Protein AF-A0A9Q3CX55-F1 (afdb_monomer)

Radius of gyration: 18.14 Å; Cα contacts (8 Å, |Δi|>4): 75; chains: 1; bounding box: 34×43×45 Å

Solvent-accessible surface area (backbone atoms only — not comparable to full-atom values): 6266 Å² total; per-residue (Å²): 134,89,78,69,84,83,75,67,72,52,71,68,54,48,50,51,52,50,53,43,51,72,70,69,49,50,55,68,56,51,38,54,53,51,54,74,68,48,93,57,94,69,81,74,52,59,65,57,45,49,52,49,54,51,48,52,52,48,62,74,42,71,81,51,55,72,60,50,56,47,52,53,55,45,68,79,42,70,52,47,68,49,71,45,60,49,98,88,66,48,65,75,46,78,46,66,86,42,67,63,133

Mean predicted aligned error: 9.32 Å

pLDDT: mean 81.14, std 12.12, range [40.16, 93.88]

Nearest PDB structures (foldseek):
  7d77-assembly1_R  TM=3.524E-01  e=4.055E+00  Homo sapiens
  6o9l-assembly1_Q  TM=3.118E-01  e=8.329E+00  Homo sapi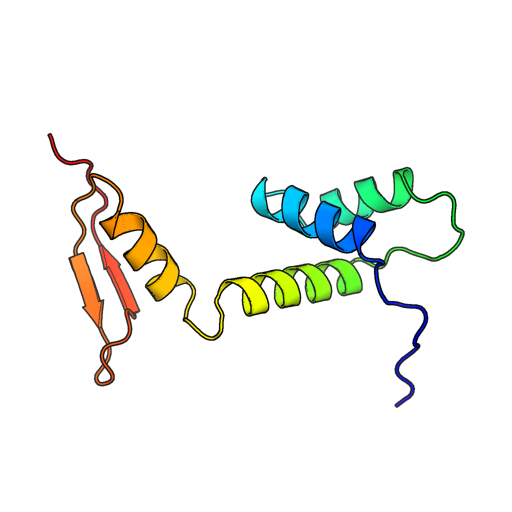ens
  5sy5-assembly4_A  TM=2.267E-01  e=9.494E+00  Mus musculus

Organism: NCBI:txid1389203

Foldseek 3Di:
DDDPPPLDDDPVLLVQLLVCVVVVHDLVRSLVVVVVVDPDPDHSDSVSSVVSSVVSVCVVCVNPDPVVVVVVVLVVAQWDWDFDADPVGHTPDIGDTHGDD

Secondary structure (DSSP, 8-state):
----GGG---HHHHHHHHHHHHTT--HHHHHHHHHHH--SSS---HHHHHHHHHHHHHHHHTT--HHHHHHHHHHHTTEEEEEEE-TTS-EEEEEEEEE--

Sequence (101 aa):
MAHSPFRKFNEQETSQISQMSESLLLPRQIQAQLFRQRESDRPVILQDIYNQVKKIKKDKLKGRRPIDALSDTLKEEIFVWSSARDAEGHITSLFELTPLP

Structure (mmCIF, N/CA/C/O backbone):
data_AF-A0A9Q3CX55-F1
#
_entry.id   AF-A0A9Q3CX55-F1
#
loop_
_atom_site.group_PDB
_atom_site.id
_atom_site.type_symbol
_atom_site.label_atom_id
_atom_site.label_alt_id
_atom_site.label_comp_id
_atom_site.label_asym_id
_atom_site.label_entity_id
_atom_site.label_seq_id
_atom_site.pdbx_PDB_ins_code
_atom_site.Cartn_x
_atom_site.Cartn_y
_atom_site.Cartn_z
_atom_site.occupancy
_atom_site.B_iso_or_equiv
_atom_site.auth_seq_id
_atom_site.auth_comp_id
_atom_site.auth_asym_id
_atom_site.auth_atom_id
_atom_site.pdbx_PDB_model_num
ATOM 1 N N . MET A 1 1 ? -10.608 -24.984 11.696 1.00 40.16 1 MET A N 1
ATOM 2 C CA . MET A 1 1 ? -9.942 -23.784 12.253 1.00 40.16 1 MET A CA 1
ATOM 3 C C . MET A 1 1 ? -10.941 -22.637 12.247 1.00 40.16 1 MET A C 1
ATOM 5 O O . MET A 1 1 ? -11.400 -22.254 11.180 1.00 40.16 1 MET A O 1
ATOM 9 N N . ALA A 1 2 ? -11.362 -22.168 13.422 1.00 40.91 2 ALA A N 1
ATOM 10 C CA . ALA A 1 2 ? -12.396 -21.144 13.556 1.00 40.91 2 ALA A CA 1
ATOM 11 C C . ALA A 1 2 ? -11.839 -19.754 13.188 1.00 40.91 2 ALA A C 1
ATOM 13 O O . ALA A 1 2 ? -11.029 -19.187 13.920 1.00 40.91 2 ALA A O 1
ATOM 14 N N . HIS A 1 3 ? -12.263 -19.198 12.050 1.00 47.44 3 HIS A N 1
ATOM 15 C CA . HIS A 1 3 ? -12.045 -17.788 11.724 1.00 47.44 3 HIS A CA 1
ATOM 16 C C . HIS A 1 3 ? -13.024 -16.950 12.546 1.00 47.44 3 HIS A C 1
ATOM 18 O O . HIS A 1 3 ? -14.213 -16.931 12.249 1.00 47.44 3 HIS A O 1
ATOM 24 N N . SER A 1 4 ? -12.541 -16.278 13.593 1.00 48.12 4 SER A N 1
ATOM 25 C CA . SER A 1 4 ? -13.386 -15.392 14.399 1.00 48.12 4 SER A CA 1
ATOM 26 C C . SER A 1 4 ? -13.934 -14.245 13.528 1.00 48.12 4 SER A C 1
ATOM 28 O O . SER A 1 4 ? -13.142 -13.428 13.044 1.00 48.12 4 SER A O 1
ATOM 30 N N . PRO A 1 5 ? -15.262 -14.141 13.326 1.00 51.12 5 PRO A N 1
ATOM 31 C CA . PRO A 1 5 ? -15.878 -13.072 12.535 1.00 51.12 5 PRO A CA 1
ATOM 32 C C . PRO A 1 5 ? -15.750 -11.689 13.200 1.00 51.12 5 PRO A C 1
ATOM 34 O O . PRO A 1 5 ? -15.999 -10.672 12.559 1.00 51.12 5 PRO A O 1
ATOM 37 N N . PHE A 1 6 ? -15.295 -11.636 14.457 1.00 50.34 6 PHE A N 1
ATOM 38 C CA . PHE A 1 6 ? -15.168 -10.421 15.267 1.00 50.34 6 PHE A CA 1
ATOM 39 C C . PHE A 1 6 ? -13.893 -9.600 15.007 1.00 50.34 6 PHE A C 1
ATOM 41 O O . PHE A 1 6 ? -13.739 -8.531 15.594 1.00 50.34 6 PHE A O 1
ATOM 48 N N . ARG A 1 7 ? -12.978 -10.073 14.146 1.00 60.19 7 ARG A N 1
ATOM 49 C CA . ARG A 1 7 ? -11.684 -9.408 13.871 1.00 60.19 7 ARG A CA 1
ATOM 50 C C . ARG A 1 7 ? -11.690 -8.433 12.694 1.00 60.19 7 ARG A C 1
ATOM 52 O O . ARG A 1 7 ? -10.648 -7.886 12.352 1.00 60.19 7 ARG A O 1
ATOM 59 N N . LYS A 1 8 ? -12.824 -8.242 12.021 1.00 70.88 8 LYS A N 1
ATOM 60 C CA . LYS A 1 8 ? -12.862 -7.372 10.843 1.00 70.88 8 LYS A CA 1
ATOM 61 C C . LYS A 1 8 ? -12.923 -5.907 11.274 1.00 70.88 8 LYS A C 1
ATOM 63 O O . LYS A 1 8 ? -13.805 -5.531 12.041 1.00 70.88 8 LYS A O 1
ATOM 68 N N . PHE A 1 9 ? -11.984 -5.109 10.769 1.00 82.94 9 PHE A N 1
ATOM 69 C CA . PHE A 1 9 ? -12.100 -3.654 10.774 1.00 82.94 9 PHE A CA 1
ATOM 70 C C . PHE A 1 9 ? -13.370 -3.253 10.025 1.00 82.94 9 PHE A C 1
ATOM 72 O O . PHE A 1 9 ? -13.700 -3.864 9.003 1.00 82.94 9 PHE A O 1
ATOM 79 N N . ASN A 1 10 ? -14.082 -2.251 10.530 1.00 86.38 10 ASN A N 1
ATOM 80 C CA . ASN A 1 10 ? -15.199 -1.669 9.793 1.00 86.38 10 ASN A CA 1
ATOM 81 C C . ASN A 1 10 ? -14.679 -0.830 8.603 1.00 86.38 10 ASN A C 1
ATOM 83 O O . ASN A 1 10 ? -13.469 -0.711 8.375 1.00 86.38 10 ASN A O 1
ATOM 87 N N . GLU A 1 11 ? -15.588 -0.280 7.801 1.00 86.12 11 GLU A N 1
ATOM 88 C CA . GLU A 1 11 ? -15.221 0.501 6.612 1.00 86.12 11 GLU A CA 1
ATOM 89 C C . GLU A 1 11 ? -14.448 1.777 6.965 1.00 86.12 11 GLU A C 1
ATOM 91 O O . GLU A 1 11 ? -13.446 2.084 6.319 1.00 86.12 11 GLU A O 1
ATOM 96 N N . GLN A 1 12 ? -14.851 2.472 8.031 1.00 88.44 12 GLN A N 1
ATOM 97 C CA . GLN A 1 12 ? -14.178 3.679 8.510 1.00 88.44 12 GLN A CA 1
ATOM 98 C C . GLN A 1 12 ? -12.737 3.384 8.943 1.00 88.44 12 GLN A C 1
ATOM 100 O O . GLN A 1 12 ? -11.806 4.056 8.509 1.00 88.44 12 GLN A O 1
ATOM 105 N N . GLU A 1 13 ? -12.537 2.339 9.739 1.00 88.81 13 GLU A N 1
ATOM 106 C CA . GLU A 1 13 ? -11.221 1.883 10.186 1.00 88.81 13 GLU A CA 1
ATOM 107 C C . GLU A 1 13 ? -10.368 1.406 9.014 1.00 88.81 13 GLU A C 1
ATOM 109 O O . GLU A 1 13 ? -9.175 1.684 8.956 1.00 88.81 13 GLU A O 1
ATOM 114 N N . THR A 1 14 ? -10.973 0.718 8.046 1.00 90.25 14 THR A N 1
ATOM 115 C CA . THR A 1 14 ? -10.277 0.302 6.825 1.00 90.25 14 THR A CA 1
ATOM 116 C C . THR A 1 14 ? -9.796 1.511 6.026 1.00 90.25 14 THR A C 1
ATOM 118 O O . THR A 1 14 ? -8.650 1.522 5.577 1.00 90.25 14 THR A O 1
ATOM 121 N N . SER A 1 15 ? -10.638 2.537 5.887 1.00 91.12 15 SER A N 1
ATOM 122 C CA . SER A 1 15 ? -10.283 3.790 5.218 1.00 91.12 15 SER A CA 1
ATOM 123 C C . SER A 1 15 ? -9.153 4.516 5.955 1.00 91.12 15 SER A C 1
ATOM 125 O O . SER A 1 15 ? -8.146 4.880 5.348 1.00 91.12 15 SER A O 1
ATOM 127 N N . GLN A 1 16 ? -9.243 4.615 7.283 1.00 91.94 16 GLN A N 1
ATOM 128 C CA . GLN A 1 16 ? -8.194 5.195 8.123 1.00 91.94 16 GLN A CA 1
ATOM 129 C C . GLN A 1 16 ? -6.865 4.430 8.026 1.00 91.94 16 GLN A C 1
ATOM 131 O O . GLN A 1 16 ? -5.810 5.048 7.889 1.00 91.94 16 GLN A O 1
ATOM 136 N N . ILE A 1 17 ? -6.890 3.092 8.061 1.00 92.44 17 ILE A N 1
ATOM 137 C CA . ILE A 1 17 ? -5.694 2.257 7.867 1.00 92.44 17 ILE A CA 1
ATOM 138 C C . ILE A 1 17 ? -5.087 2.519 6.486 1.00 92.44 17 ILE A C 1
ATOM 140 O O . ILE A 1 17 ? -3.866 2.635 6.388 1.00 92.44 17 ILE A O 1
ATOM 144 N N . SER A 1 18 ? -5.911 2.641 5.436 1.00 92.88 18 SER A N 1
ATOM 145 C CA . SER A 1 18 ? -5.433 2.974 4.088 1.00 92.88 18 SER A CA 1
ATOM 146 C C . SER A 1 18 ? -4.706 4.314 4.082 1.00 92.88 18 SER A C 1
ATOM 148 O O . SER A 1 18 ? -3.528 4.350 3.729 1.00 92.88 18 SER A O 1
ATOM 150 N N . GLN A 1 19 ? -5.356 5.375 4.567 1.00 93.56 19 GLN A N 1
ATOM 151 C CA . GLN A 1 19 ? -4.788 6.724 4.624 1.00 93.56 19 GLN A CA 1
ATOM 152 C C . GLN A 1 19 ? -3.466 6.751 5.395 1.00 93.56 19 GLN A C 1
ATOM 154 O O . GLN A 1 19 ? -2.454 7.215 4.878 1.00 93.56 19 GLN A O 1
ATOM 159 N N . MET A 1 20 ? -3.432 6.172 6.598 1.00 93.88 20 MET A N 1
ATOM 160 C CA . MET A 1 20 ? -2.207 6.127 7.395 1.00 93.88 20 MET A CA 1
ATOM 161 C C . MET A 1 20 ? -1.090 5.330 6.708 1.00 93.88 20 MET A C 1
ATOM 163 O O . MET A 1 20 ? 0.075 5.723 6.765 1.00 93.88 20 MET A O 1
ATOM 167 N N . SER A 1 21 ? -1.429 4.223 6.039 1.00 90.50 21 SER A N 1
ATOM 168 C CA . SER A 1 21 ? -0.448 3.419 5.305 1.00 90.50 21 SER A CA 1
ATOM 169 C C . SER A 1 21 ? 0.131 4.146 4.086 1.00 90.50 21 SER A C 1
ATOM 171 O O . SER A 1 21 ? 1.291 3.926 3.743 1.00 90.50 21 SER A O 1
ATOM 173 N N . GLU A 1 22 ? -0.655 5.016 3.451 1.00 88.75 22 GLU A N 1
ATOM 174 C CA . GLU A 1 22 ? -0.221 5.878 2.345 1.00 88.75 22 GLU A CA 1
ATOM 175 C C . GLU A 1 22 ? 0.682 7.008 2.839 1.00 88.75 22 GLU A C 1
ATOM 177 O O . GLU A 1 22 ? 1.660 7.338 2.178 1.00 88.75 22 GLU A O 1
ATOM 182 N N . SER A 1 23 ? 0.435 7.524 4.046 1.00 90.44 23 SER A N 1
ATOM 183 C CA . SER A 1 23 ? 1.316 8.477 4.738 1.00 90.44 23 SER A CA 1
ATOM 184 C C . SER A 1 23 ? 2.572 7.836 5.349 1.00 90.44 23 SER A C 1
ATOM 186 O O . SER A 1 23 ? 3.206 8.434 6.216 1.00 90.44 23 SER A O 1
ATOM 188 N N . LEU A 1 24 ? 2.934 6.620 4.924 1.00 87.25 24 LEU A N 1
ATOM 189 C CA . LEU A 1 24 ? 4.134 5.886 5.348 1.00 87.25 24 LEU A CA 1
ATOM 190 C C . LEU A 1 24 ? 4.211 5.570 6.854 1.00 87.25 24 LEU A C 1
ATOM 192 O O . LEU A 1 24 ? 5.286 5.246 7.364 1.00 87.25 24 LEU A O 1
ATOM 196 N N . LEU A 1 25 ? 3.085 5.595 7.576 1.00 90.88 25 LEU A N 1
ATOM 197 C CA . LEU A 1 25 ? 3.064 5.185 8.979 1.00 90.88 25 LEU A CA 1
ATOM 198 C C . LEU A 1 25 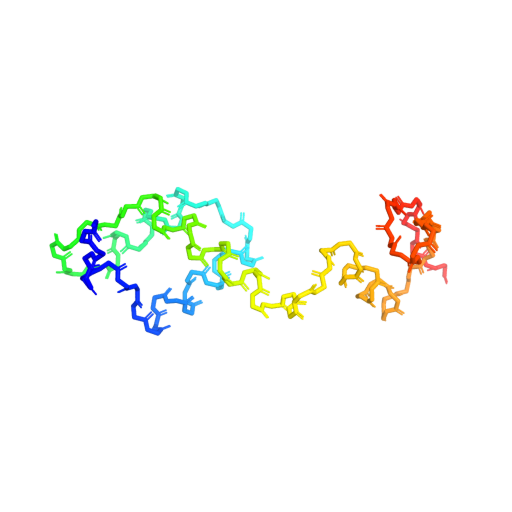? 3.298 3.679 9.110 1.00 90.88 25 LEU A C 1
ATOM 200 O O . LEU A 1 25 ? 2.733 2.852 8.387 1.00 90.88 25 LEU A O 1
ATOM 204 N N . LEU A 1 26 ? 4.111 3.307 10.097 1.00 91.56 26 LEU A N 1
ATOM 205 C CA . LEU A 1 26 ? 4.388 1.910 10.396 1.00 91.56 26 LEU A CA 1
ATOM 206 C C . LEU A 1 26 ? 3.151 1.240 11.013 1.00 91.56 26 LEU A C 1
ATOM 208 O O . LEU A 1 26 ? 2.452 1.862 11.815 1.00 91.56 26 LEU A O 1
ATOM 212 N N . PRO A 1 27 ? 2.924 -0.066 10.777 1.00 91.50 27 PRO A N 1
ATOM 213 C CA . PRO A 1 27 ? 1.797 -0.802 11.357 1.00 91.50 27 PRO A CA 1
ATOM 214 C C . PRO A 1 27 ? 1.647 -0.661 12.881 1.00 91.50 27 PRO A C 1
ATOM 216 O O . PRO A 1 27 ? 0.529 -0.638 13.385 1.00 91.50 27 PRO A O 1
ATOM 219 N N . ARG A 1 28 ? 2.754 -0.502 13.623 1.00 92.19 28 ARG A N 1
ATOM 220 C CA . ARG A 1 28 ? 2.727 -0.226 15.073 1.00 92.19 28 ARG A CA 1
ATOM 221 C C . ARG A 1 28 ? 2.163 1.157 15.413 1.00 92.19 28 ARG A C 1
ATOM 223 O O . ARG A 1 28 ? 1.447 1.291 16.398 1.00 92.19 28 ARG A O 1
ATOM 230 N N . GLN A 1 29 ? 2.472 2.174 14.611 1.00 93.44 29 GLN A N 1
ATOM 231 C CA . GLN A 1 29 ? 1.939 3.528 14.789 1.00 93.44 29 GLN A CA 1
ATOM 232 C C . GLN A 1 29 ? 0.444 3.557 14.457 1.00 93.44 29 GLN A C 1
ATOM 234 O O . GLN A 1 29 ? -0.342 4.083 15.240 1.00 93.44 29 GLN A O 1
ATOM 239 N N . ILE A 1 30 ? 0.049 2.885 13.370 1.00 92.56 30 ILE A N 1
ATOM 240 C CA . ILE A 1 30 ? -1.357 2.693 12.984 1.00 92.56 30 ILE A CA 1
ATOM 241 C C . ILE A 1 30 ? -2.135 2.002 14.111 1.00 92.56 30 ILE A C 1
ATOM 243 O O . ILE A 1 30 ? -3.197 2.470 14.514 1.00 92.56 30 ILE A O 1
ATOM 247 N N . GLN A 1 31 ? -1.589 0.914 14.665 1.00 92.12 31 GLN A N 1
ATOM 248 C CA . GLN A 1 31 ? -2.191 0.195 15.790 1.00 92.12 31 GLN A CA 1
ATOM 249 C C . GLN A 1 31 ? -2.395 1.110 17.003 1.00 92.12 31 GLN A C 1
ATOM 251 O O . GLN A 1 31 ? -3.484 1.134 17.571 1.00 92.12 31 GLN A O 1
ATOM 256 N N . ALA A 1 32 ? -1.362 1.861 17.397 1.00 90.62 32 ALA A N 1
ATOM 257 C CA . ALA A 1 32 ? -1.433 2.768 18.538 1.00 90.62 32 ALA A CA 1
ATOM 258 C C . ALA A 1 32 ? -2.480 3.871 18.330 1.00 90.62 32 ALA A C 1
ATOM 260 O O . ALA A 1 32 ? -3.207 4.212 19.261 1.00 90.62 32 ALA A O 1
ATOM 261 N N . GLN A 1 33 ? -2.581 4.408 17.114 1.00 90.94 33 GLN A N 1
ATOM 262 C CA . GLN A 1 33 ? -3.553 5.440 16.778 1.00 90.94 33 GLN A CA 1
ATOM 263 C C . GLN A 1 33 ? -4.988 4.900 16.804 1.00 90.94 33 GLN A C 1
ATOM 265 O O . GLN A 1 33 ? -5.848 5.509 17.434 1.00 90.94 33 GLN A O 1
ATOM 270 N N . LEU A 1 34 ? -5.234 3.724 16.222 1.00 89.25 34 LEU A N 1
ATOM 271 C CA . LEU A 1 34 ? -6.548 3.074 16.273 1.00 89.25 34 LEU A CA 1
ATOM 272 C C . LEU A 1 34 ? -6.950 2.682 17.693 1.00 89.25 34 LEU A C 1
ATOM 274 O O . LEU A 1 34 ? -8.107 2.843 18.063 1.00 89.25 34 LEU A O 1
ATOM 278 N N . PHE A 1 35 ? -6.005 2.195 18.500 1.00 87.12 35 PHE A N 1
ATOM 279 C CA . PHE A 1 35 ? -6.267 1.857 19.897 1.00 87.12 35 PHE A CA 1
ATOM 280 C C . PHE A 1 35 ? -6.727 3.080 20.699 1.00 87.12 35 PHE A C 1
ATOM 282 O O . PHE A 1 35 ? -7.651 2.968 21.491 1.00 87.12 35 PHE A O 1
ATOM 289 N N . ARG A 1 36 ? -6.131 4.257 20.460 1.00 86.56 36 ARG A N 1
ATOM 290 C CA . ARG A 1 36 ? -6.544 5.512 21.113 1.00 86.56 36 ARG A CA 1
ATOM 291 C C . ARG A 1 36 ? -7.913 6.017 20.657 1.00 86.56 36 ARG A C 1
ATOM 293 O O . ARG A 1 36 ? -8.558 6.735 21.407 1.00 86.56 36 ARG A O 1
ATOM 300 N N . GLN A 1 37 ? -8.311 5.713 19.424 1.00 83.38 37 GLN A N 1
ATOM 301 C CA . GLN A 1 37 ? -9.561 6.198 18.830 1.00 83.38 37 GLN A CA 1
ATOM 302 C C . GLN A 1 37 ? -10.746 5.257 19.061 1.00 83.38 37 GLN A C 1
ATOM 304 O O . GLN A 1 37 ? -11.893 5.680 18.953 1.00 83.38 37 GLN A O 1
ATOM 309 N N . ARG A 1 38 ? -10.494 3.977 19.351 1.00 77.56 38 ARG A N 1
ATOM 310 C CA . ARG A 1 38 ? -11.554 3.024 19.668 1.00 77.56 38 ARG A CA 1
ATOM 311 C C . ARG A 1 38 ? -12.039 3.227 21.098 1.00 77.56 38 ARG A C 1
ATOM 313 O O . ARG A 1 38 ? -11.289 3.018 22.039 1.00 77.56 38 ARG A O 1
ATOM 320 N N . GLU A 1 39 ? -13.336 3.467 21.247 1.00 67.56 39 GLU A N 1
ATOM 321 C CA . GLU A 1 39 ? -14.036 3.361 22.538 1.00 67.56 39 GLU A CA 1
ATOM 322 C C . GLU A 1 39 ? -14.420 1.910 22.896 1.00 67.56 39 GLU A C 1
ATOM 324 O O . GLU A 1 39 ? -15.108 1.661 23.879 1.00 67.56 39 GLU A O 1
ATOM 329 N N . SER A 1 40 ? -14.017 0.926 22.083 1.00 67.56 40 SER A N 1
ATOM 330 C CA . SER A 1 40 ? -14.416 -0.477 22.246 1.00 67.56 40 SER A CA 1
ATOM 331 C C . SER A 1 40 ? -13.320 -1.309 22.913 1.00 67.56 40 SER A C 1
ATOM 333 O O . SER A 1 40 ? -12.182 -1.294 22.444 1.00 67.56 40 SER A O 1
ATOM 335 N N . ASP A 1 41 ? -13.708 -2.193 23.834 1.00 68.62 41 ASP A N 1
ATOM 336 C CA . ASP A 1 41 ? -12.837 -3.177 24.506 1.00 68.62 41 ASP A CA 1
ATOM 337 C C . ASP A 1 41 ? -12.219 -4.252 23.586 1.00 68.62 41 ASP A C 1
ATOM 339 O O . ASP A 1 41 ? -11.491 -5.141 24.033 1.00 68.62 41 ASP A O 1
ATOM 343 N N . ARG A 1 42 ? -12.500 -4.228 22.277 1.00 71.00 42 ARG A N 1
ATOM 344 C CA . ARG A 1 42 ? -11.912 -5.188 21.334 1.00 71.00 42 ARG A CA 1
ATOM 345 C C . ARG A 1 42 ? -10.438 -4.863 21.071 1.00 71.00 42 ARG A C 1
ATOM 347 O O . ARG A 1 42 ? -10.147 -3.789 20.534 1.00 71.00 42 ARG A O 1
ATOM 354 N N . PRO A 1 43 ? -9.513 -5.809 21.313 1.00 75.50 43 PRO A N 1
ATOM 355 C CA . PRO A 1 43 ? -8.091 -5.569 21.127 1.00 75.50 43 PRO A CA 1
ATOM 356 C C . PRO A 1 43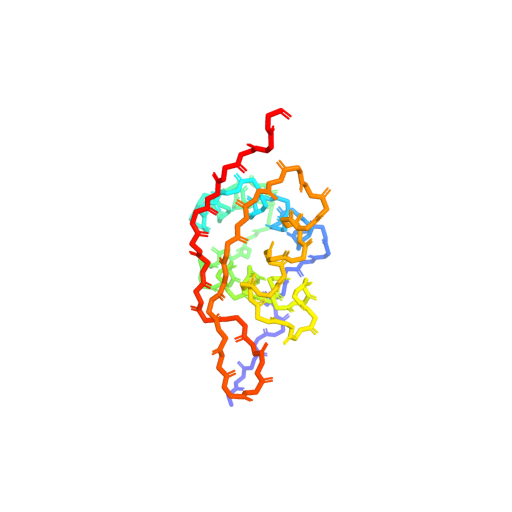 ? -7.762 -5.304 19.654 1.00 75.50 43 PRO A C 1
ATOM 358 O O . PRO A 1 43 ? -8.159 -6.059 18.764 1.00 75.50 43 PRO A O 1
ATOM 361 N N . VAL A 1 44 ? -6.993 -4.244 19.398 1.00 82.25 44 VAL A N 1
ATOM 362 C CA . VAL A 1 44 ? -6.376 -3.996 18.089 1.00 82.25 44 VAL A CA 1
ATOM 363 C C . VAL A 1 44 ? -5.069 -4.778 18.044 1.00 82.25 44 VAL A C 1
ATOM 365 O O . VAL A 1 44 ? -4.087 -4.396 18.679 1.00 82.25 44 VAL A O 1
ATOM 368 N N . ILE A 1 45 ? -5.048 -5.892 17.316 1.00 87.75 45 ILE A N 1
ATOM 369 C CA . ILE A 1 45 ? -3.873 -6.762 17.222 1.00 87.75 45 ILE A CA 1
ATOM 370 C C . ILE A 1 45 ? -2.994 -6.299 16.061 1.00 87.75 45 ILE A C 1
ATOM 372 O O . ILE A 1 45 ? -3.461 -6.111 14.939 1.00 87.75 45 ILE A O 1
ATOM 376 N N . LEU A 1 46 ? -1.690 -6.169 16.307 1.00 89.75 46 LEU A N 1
ATOM 377 C CA . LEU A 1 46 ? -0.723 -5.732 15.299 1.00 89.75 46 LEU A CA 1
ATOM 378 C C . LEU A 1 46 ? -0.765 -6.594 14.025 1.00 89.75 46 LEU A C 1
ATOM 380 O O . LEU A 1 46 ? -0.676 -6.074 12.915 1.00 89.75 46 LEU A O 1
ATOM 384 N N . GLN A 1 47 ? -0.930 -7.910 14.173 1.00 89.38 47 GLN A N 1
ATOM 385 C CA . GLN A 1 47 ? -1.036 -8.837 13.046 1.00 89.38 47 GLN A CA 1
ATOM 386 C C . GLN A 1 47 ? -2.252 -8.545 12.155 1.00 89.38 47 GLN A C 1
ATOM 388 O O . GLN A 1 47 ? -2.148 -8.661 10.935 1.00 89.38 47 GLN A O 1
ATOM 393 N N . ASP A 1 48 ? -3.374 -8.117 12.736 1.00 89.25 48 ASP A N 1
ATOM 394 C CA . ASP A 1 48 ? -4.561 -7.751 11.965 1.00 89.25 48 ASP A CA 1
ATOM 395 C C . ASP A 1 48 ? -4.300 -6.481 11.145 1.00 89.25 48 ASP A C 1
ATOM 397 O O . ASP A 1 48 ? -4.672 -6.428 9.974 1.00 89.25 48 ASP A O 1
ATOM 401 N N . ILE A 1 49 ? -3.557 -5.512 11.693 1.00 90.81 49 ILE A N 1
ATOM 402 C CA . ILE A 1 49 ? -3.107 -4.327 10.944 1.00 90.81 49 ILE A CA 1
ATOM 403 C C . ILE A 1 49 ? -2.205 -4.725 9.774 1.00 90.81 49 ILE A C 1
ATOM 405 O O . ILE A 1 49 ? -2.435 -4.284 8.65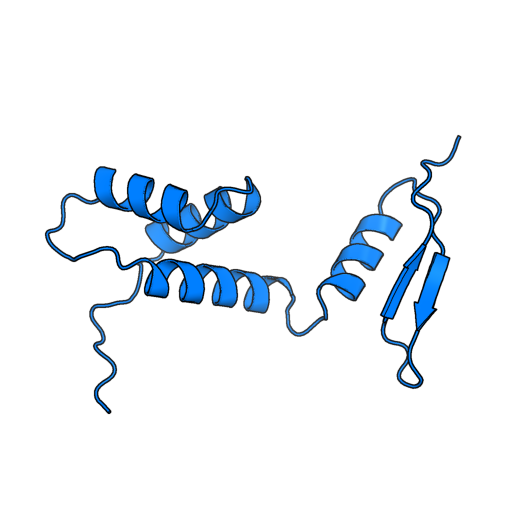0 1.00 90.81 49 ILE A O 1
ATOM 409 N N . TYR A 1 50 ? -1.216 -5.597 9.996 1.00 92.44 50 TYR A N 1
ATOM 410 C CA . TYR A 1 50 ? -0.365 -6.102 8.911 1.00 92.44 50 TYR A CA 1
ATOM 411 C C . TYR A 1 50 ? -1.181 -6.778 7.806 1.00 92.44 50 TYR A C 1
ATOM 413 O O . TYR A 1 50 ? -0.974 -6.501 6.622 1.00 92.44 50 TYR A O 1
ATOM 421 N N . ASN A 1 51 ? -2.123 -7.642 8.186 1.00 91.25 51 ASN A N 1
ATOM 422 C CA . ASN A 1 51 ? -2.993 -8.337 7.244 1.00 91.25 51 ASN A CA 1
ATOM 423 C C . ASN A 1 51 ? -3.870 -7.357 6.458 1.00 91.25 51 ASN A C 1
ATOM 425 O O . ASN A 1 51 ? -4.010 -7.504 5.243 1.00 91.25 51 ASN A O 1
ATOM 429 N N . GLN A 1 52 ? 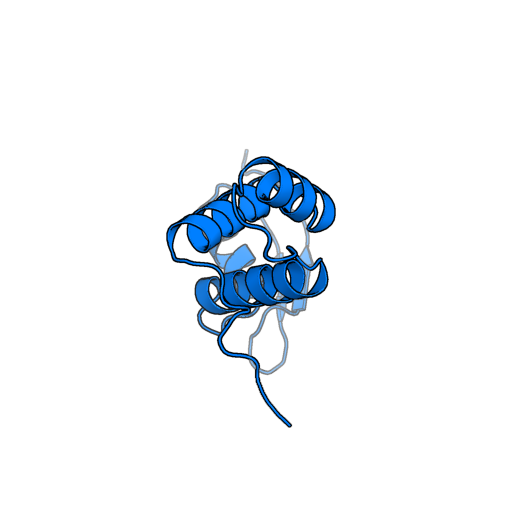-4.414 -6.338 7.125 1.00 91.94 52 GLN A N 1
ATOM 430 C CA . GLN A 1 52 ? -5.261 -5.336 6.491 1.00 91.94 52 GLN A CA 1
ATOM 431 C C . GLN A 1 52 ? -4.467 -4.447 5.530 1.00 91.94 52 GLN A C 1
ATOM 433 O O . GLN A 1 52 ? -4.885 -4.271 4.389 1.00 91.94 52 GLN A O 1
ATOM 438 N N . VAL A 1 53 ? -3.283 -3.968 5.925 1.00 91.56 53 VAL A N 1
ATOM 439 C CA .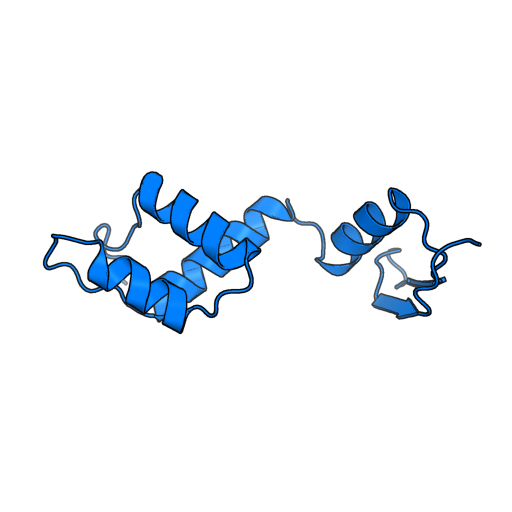 VAL A 1 53 ? -2.382 -3.211 5.037 1.00 91.56 53 VAL A CA 1
ATOM 440 C C . VAL A 1 53 ? -1.995 -4.053 3.820 1.00 91.56 53 VAL A C 1
ATOM 442 O O . VAL A 1 53 ? -2.023 -3.567 2.690 1.00 91.56 53 VAL A O 1
ATOM 445 N N . LYS A 1 54 ? -1.677 -5.338 4.021 1.00 90.50 54 LYS A N 1
ATOM 446 C CA . LYS A 1 54 ? -1.371 -6.262 2.921 1.00 90.50 54 LYS A CA 1
ATOM 447 C C . LYS A 1 54 ? -2.561 -6.426 1.974 1.00 90.50 54 LYS A C 1
ATOM 449 O O . LYS A 1 54 ? -2.364 -6.424 0.760 1.00 90.50 54 LYS A O 1
ATOM 454 N N . LYS A 1 55 ? -3.778 -6.552 2.512 1.00 90.38 55 LYS A N 1
ATOM 455 C CA . LYS A 1 55 ? -5.012 -6.648 1.723 1.00 90.38 55 LYS A CA 1
ATOM 456 C C . LYS A 1 55 ? -5.247 -5.377 0.903 1.00 90.38 55 LYS A C 1
ATOM 458 O O . LYS A 1 55 ? -5.386 -5.478 -0.308 1.00 90.38 55 LYS A O 1
ATOM 463 N N . ILE A 1 56 ? -5.178 -4.202 1.530 1.00 89.75 56 ILE A N 1
ATOM 464 C CA . ILE A 1 56 ? -5.334 -2.902 0.858 1.00 89.75 56 ILE A CA 1
ATOM 465 C C . ILE A 1 56 ? -4.326 -2.759 -0.288 1.00 89.75 56 ILE A C 1
ATOM 467 O O . ILE A 1 56 ? -4.703 -2.412 -1.404 1.00 89.75 56 ILE A O 1
ATOM 471 N N . LYS A 1 57 ? -3.047 -3.084 -0.049 1.00 88.12 57 LYS A N 1
ATOM 472 C CA . LYS A 1 57 ? -2.015 -3.059 -1.098 1.00 88.12 57 LYS A CA 1
ATOM 473 C C . LYS A 1 57 ? -2.347 -4.006 -2.250 1.00 88.12 57 LYS A C 1
ATOM 475 O O . LYS A 1 57 ? -2.230 -3.613 -3.405 1.00 88.12 57 LYS A O 1
ATOM 480 N N . LYS A 1 58 ? -2.781 -5.234 -1.952 1.00 88.56 58 LYS A N 1
ATOM 481 C CA . LYS A 1 58 ? -3.178 -6.213 -2.975 1.00 88.56 58 LYS A CA 1
ATOM 482 C C . LYS A 1 58 ? -4.339 -5.693 -3.830 1.00 88.56 58 LYS A C 1
ATOM 484 O O . LYS A 1 58 ? -4.271 -5.789 -5.054 1.00 88.56 58 LYS A O 1
ATOM 489 N N . ASP A 1 59 ? -5.358 -5.126 -3.190 1.00 88.19 59 ASP A N 1
ATOM 490 C CA . ASP A 1 59 ? -6.552 -4.610 -3.861 1.00 88.19 59 ASP A CA 1
ATOM 491 C C . ASP A 1 59 ? -6.204 -3.398 -4.746 1.00 88.19 59 ASP A C 1
ATOM 493 O O . ASP A 1 59 ? -6.621 -3.336 -5.902 1.00 88.19 59 ASP A O 1
ATOM 497 N N . LYS A 1 60 ? -5.342 -2.489 -4.265 1.00 85.75 60 LYS A N 1
ATOM 498 C CA . LYS A 1 60 ? -4.824 -1.355 -5.053 1.00 85.75 60 LYS A CA 1
ATOM 499 C C . LYS A 1 60 ? -4.018 -1.783 -6.272 1.00 85.75 60 LYS A C 1
ATOM 501 O O . LYS A 1 60 ? -4.145 -1.191 -7.342 1.00 85.75 60 LYS A O 1
ATOM 506 N N . LEU A 1 61 ? -3.191 -2.813 -6.120 1.00 86.69 61 LEU A N 1
ATOM 507 C CA . LEU A 1 61 ? -2.370 -3.319 -7.213 1.00 86.69 61 LEU A CA 1
ATOM 508 C C . LEU A 1 61 ? -3.199 -4.056 -8.273 1.00 86.69 61 LEU A C 1
ATOM 510 O O . LEU A 1 61 ? -2.715 -4.222 -9.390 1.00 86.69 61 LEU A O 1
ATOM 514 N N . LYS A 1 62 ? -4.441 -4.467 -7.968 1.00 86.88 62 LYS A N 1
ATOM 515 C CA . LYS A 1 62 ? -5.338 -5.196 -8.889 1.00 86.88 62 LYS A CA 1
ATOM 516 C C . LYS A 1 62 ? -4.657 -6.406 -9.553 1.00 86.88 62 LYS A C 1
ATOM 518 O O . LYS A 1 62 ? -4.893 -6.700 -10.717 1.00 86.88 62 LYS A O 1
ATOM 523 N N . GLY A 1 63 ? -3.774 -7.085 -8.817 1.00 83.19 63 GLY A N 1
ATOM 524 C CA . GLY A 1 63 ? -2.996 -8.225 -9.318 1.00 83.19 63 GLY A CA 1
ATOM 525 C C . GLY A 1 63 ? -1.687 -7.875 -10.040 1.00 83.19 63 GLY A C 1
ATOM 526 O O . GLY A 1 63 ? -0.922 -8.789 -10.331 1.00 83.19 63 GLY A O 1
ATOM 527 N N . ARG A 1 64 ? -1.383 -6.592 -10.274 1.00 83.81 64 ARG A N 1
ATOM 528 C CA . ARG A 1 64 ? -0.084 -6.145 -10.809 1.00 83.81 64 ARG A CA 1
ATOM 529 C C . ARG A 1 64 ? 1.028 -6.285 -9.772 1.00 83.81 64 ARG A C 1
ATOM 531 O O . ARG A 1 64 ? 0.779 -6.234 -8.562 1.00 83.81 64 ARG A O 1
ATOM 538 N N . ARG A 1 65 ? 2.278 -6.408 -10.224 1.00 84.12 65 ARG A N 1
ATOM 539 C CA . ARG A 1 65 ? 3.428 -6.347 -9.315 1.00 84.12 65 ARG A CA 1
ATOM 540 C C . ARG A 1 65 ? 3.645 -4.886 -8.896 1.00 84.12 65 ARG A C 1
ATOM 542 O O . ARG A 1 65 ? 3.412 -3.983 -9.700 1.00 84.12 65 ARG A O 1
ATOM 549 N N . PRO A 1 66 ? 4.121 -4.620 -7.665 1.00 84.31 66 PRO A N 1
ATOM 550 C CA . PRO A 1 66 ? 4.374 -3.254 -7.202 1.00 84.31 66 PRO A CA 1
ATOM 551 C C . PRO A 1 66 ? 5.277 -2.441 -8.136 1.00 84.31 66 PRO A C 1
ATOM 553 O O . PRO A 1 66 ? 5.044 -1.256 -8.327 1.00 84.31 66 PRO A O 1
ATOM 556 N N . ILE A 1 67 ? 6.280 -3.089 -8.731 1.00 84.75 67 ILE A N 1
ATOM 557 C CA . ILE A 1 67 ? 7.237 -2.453 -9.641 1.00 84.75 67 ILE A CA 1
ATOM 558 C C . ILE A 1 67 ? 6.620 -2.084 -10.997 1.00 84.75 67 ILE A C 1
ATOM 560 O O . ILE A 1 67 ? 6.977 -1.054 -11.558 1.00 84.75 67 ILE A O 1
ATOM 564 N N . ASP A 1 68 ? 5.646 -2.861 -11.481 1.00 83.25 68 ASP A N 1
ATOM 565 C CA . ASP A 1 68 ? 4.906 -2.524 -12.700 1.00 83.25 68 ASP A CA 1
ATOM 566 C C . ASP A 1 68 ? 4.012 -1.304 -12.444 1.00 83.25 68 ASP A C 1
ATOM 568 O O . ASP A 1 68 ? 4.018 -0.353 -13.218 1.00 83.25 68 ASP A O 1
ATOM 572 N N . ALA A 1 69 ? 3.309 -1.286 -11.303 1.00 85.06 69 ALA A N 1
ATOM 573 C CA . ALA A 1 69 ? 2.495 -0.139 -10.901 1.00 85.06 69 ALA A CA 1
ATOM 574 C C . ALA A 1 69 ? 3.344 1.127 -10.693 1.00 85.06 69 ALA A C 1
ATOM 576 O O . ALA A 1 69 ? 2.941 2.203 -11.121 1.00 85.06 69 ALA A O 1
ATOM 577 N N . LEU A 1 70 ? 4.525 0.988 -10.081 1.00 83.44 70 LEU A N 1
ATOM 578 C CA . LEU A 1 70 ? 5.478 2.085 -9.931 1.00 83.44 70 LEU A CA 1
ATOM 579 C C . LEU A 1 70 ? 5.950 2.598 -11.294 1.00 83.44 70 LEU A C 1
ATOM 581 O O . LEU A 1 70 ? 5.971 3.802 -11.508 1.00 83.44 70 LEU A O 1
ATOM 585 N N . SER A 1 71 ? 6.296 1.704 -12.224 1.00 81.81 71 SER A N 1
ATOM 586 C CA . SER A 1 71 ? 6.723 2.118 -13.560 1.00 81.81 71 SER A CA 1
ATOM 587 C C . SER A 1 71 ? 5.633 2.864 -14.320 1.00 81.81 71 SER A C 1
ATOM 589 O O . SER A 1 71 ? 5.979 3.748 -15.093 1.00 81.81 71 SER A O 1
ATOM 591 N N . ASP A 1 72 ? 4.359 2.512 -14.151 1.00 83.00 72 ASP A N 1
ATOM 592 C CA . ASP A 1 72 ? 3.262 3.246 -14.787 1.00 83.00 72 ASP A CA 1
ATOM 593 C C . ASP A 1 72 ? 3.134 4.663 -14.211 1.00 83.00 72 ASP A C 1
ATOM 595 O O . ASP A 1 72 ? 3.045 5.611 -14.981 1.00 83.00 72 ASP A O 1
ATOM 599 N N . THR A 1 73 ? 3.230 4.828 -12.886 1.00 80.50 73 THR A N 1
ATOM 600 C CA . THR A 1 73 ? 3.254 6.160 -12.254 1.00 80.50 73 THR A CA 1
ATOM 601 C C . THR A 1 73 ? 4.448 6.989 -12.721 1.00 80.50 73 THR A C 1
ATOM 603 O O . THR A 1 73 ? 4.292 8.160 -13.041 1.00 80.50 73 THR A O 1
ATOM 606 N N . LEU A 1 74 ? 5.629 6.378 -12.835 1.00 78.94 74 LEU A N 1
ATOM 607 C CA . LEU A 1 74 ? 6.817 7.076 -13.324 1.00 78.94 74 LEU A CA 1
ATOM 608 C C . LEU A 1 74 ? 6.665 7.548 -14.779 1.00 78.94 74 LEU A C 1
ATOM 610 O O . LEU A 1 74 ? 7.179 8.609 -15.098 1.00 78.94 74 LEU A O 1
ATOM 614 N N . LYS A 1 75 ? 5.917 6.828 -15.638 1.00 75.00 75 LYS A N 1
ATOM 615 C CA . LYS A 1 75 ? 5.591 7.275 -17.016 1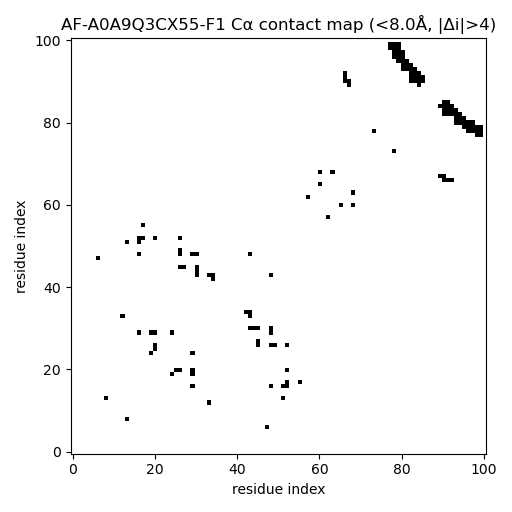.00 75.00 75 LYS A CA 1
ATOM 616 C C . LYS A 1 75 ? 4.720 8.502 -17.090 1.00 75.00 75 LYS A C 1
ATOM 618 O O . LYS A 1 75 ? 4.791 9.219 -18.084 1.00 75.00 75 LYS A O 1
ATOM 623 N N . GLU A 1 76 ? 3.872 8.700 -16.098 1.00 71.44 76 GLU A N 1
ATOM 624 C CA . GLU A 1 76 ? 3.034 9.889 -16.027 1.00 71.44 76 GLU A CA 1
ATOM 625 C C . GLU A 1 76 ? 3.837 11.100 -15.533 1.00 71.44 76 GLU A C 1
ATOM 627 O O . GLU A 1 76 ? 3.483 12.239 -15.835 1.00 71.44 76 GLU A O 1
ATOM 632 N N . GLU A 1 77 ? 4.942 10.863 -14.826 1.00 65.19 77 GLU A N 1
ATOM 633 C CA . GLU A 1 77 ? 5.823 11.900 -14.307 1.00 65.19 77 GLU A CA 1
ATOM 634 C C . GLU A 1 77 ? 7.024 12.174 -15.233 1.00 65.19 77 GLU A C 1
ATOM 636 O O . GLU A 1 77 ? 7.410 11.376 -16.086 1.00 65.19 77 GLU A O 1
ATOM 641 N N . ILE A 1 78 ? 7.622 13.357 -15.086 1.00 67.31 78 ILE A N 1
ATOM 642 C CA . ILE A 1 78 ? 8.689 13.882 -15.951 1.00 67.31 78 ILE A CA 1
ATOM 643 C C . ILE A 1 78 ? 10.042 13.252 -15.559 1.00 67.31 78 ILE A C 1
ATOM 645 O O . ILE A 1 78 ? 10.992 13.951 -15.214 1.00 67.31 78 ILE A O 1
ATOM 649 N N . PHE A 1 79 ? 10.133 11.924 -15.553 1.00 70.75 79 PHE A N 1
ATOM 650 C CA . PHE A 1 79 ? 11.359 11.195 -15.231 1.00 70.75 79 PHE A CA 1
ATOM 651 C C . PHE A 1 79 ? 11.877 10.424 -16.443 1.00 70.75 79 PHE A C 1
ATOM 653 O O . PHE A 1 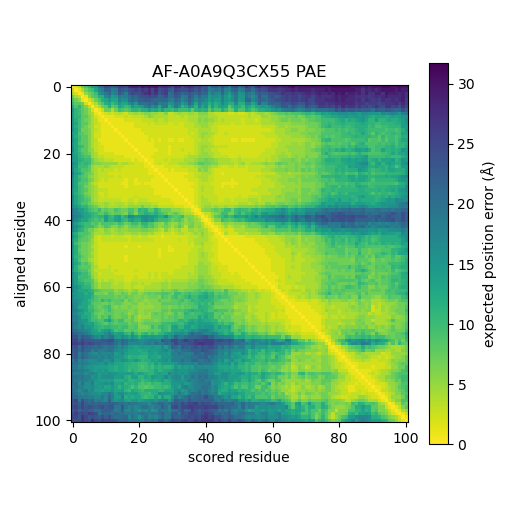79 ? 11.124 9.944 -17.285 1.00 70.75 79 PHE A O 1
ATOM 660 N N . VAL A 1 80 ? 13.194 10.277 -16.517 1.00 73.94 80 VAL A N 1
ATOM 661 C CA . VAL A 1 80 ? 13.855 9.299 -17.377 1.00 73.94 80 VAL A CA 1
ATOM 662 C C . VAL A 1 80 ? 14.291 8.149 -16.490 1.00 73.94 80 VAL A C 1
ATOM 664 O O . VAL A 1 80 ? 14.971 8.370 -15.489 1.00 73.94 80 VAL A O 1
ATOM 667 N N . TRP A 1 81 ? 13.898 6.931 -16.859 1.00 76.69 81 TRP A N 1
ATOM 668 C CA . TRP A 1 81 ? 14.416 5.711 -16.250 1.00 76.69 81 TRP A CA 1
ATOM 669 C C . TRP A 1 81 ? 14.551 4.590 -17.273 1.00 76.69 81 TRP A C 1
ATOM 671 O O . TRP A 1 81 ? 13.881 4.561 -18.309 1.00 76.69 81 TRP A O 1
ATOM 681 N N . SER A 1 82 ? 15.415 3.632 -16.957 1.00 79.69 82 SER A N 1
ATOM 682 C CA . SER A 1 82 ? 15.543 2.375 -17.690 1.00 79.69 82 SER A CA 1
ATOM 683 C C . SER A 1 82 ? 15.060 1.205 -16.831 1.00 79.69 82 SER A C 1
ATOM 685 O O . SER A 1 82 ? 14.939 1.300 -15.608 1.00 79.69 82 SER A O 1
ATOM 687 N N . SER A 1 83 ? 14.700 0.090 -17.468 1.00 83.56 83 SER A N 1
ATOM 688 C CA . SER A 1 83 ? 14.165 -1.079 -16.762 1.00 83.56 83 SER A CA 1
ATOM 689 C C . SER A 1 83 ? 14.675 -2.380 -17.364 1.00 83.56 83 SER A C 1
ATOM 691 O O . SER A 1 83 ? 14.792 -2.491 -18.584 1.00 83.56 83 SER A O 1
ATOM 693 N N . ALA A 1 84 ? 14.942 -3.368 -16.510 1.00 85.81 84 ALA A N 1
ATOM 694 C CA . ALA A 1 84 ? 15.137 -4.753 -16.929 1.00 85.81 84 ALA A CA 1
ATOM 695 C C . ALA A 1 84 ? 13.814 -5.513 -16.823 1.00 85.81 84 ALA A C 1
ATOM 697 O O . ALA A 1 84 ? 13.003 -5.242 -15.930 1.00 85.81 84 ALA A O 1
ATOM 698 N N . ARG A 1 85 ? 13.604 -6.468 -17.732 1.00 88.56 85 ARG A N 1
ATOM 699 C CA . ARG A 1 85 ? 12.396 -7.294 -17.782 1.00 88.56 85 ARG A CA 1
ATOM 700 C C . ARG A 1 85 ? 12.733 -8.779 -17.826 1.00 88.56 85 ARG A C 1
ATOM 702 O O . ARG A 1 85 ? 13.803 -9.145 -18.306 1.00 88.56 85 ARG A O 1
ATOM 709 N N . ASP A 1 86 ? 11.837 -9.609 -17.299 1.00 86.62 86 ASP A N 1
ATOM 710 C CA . ASP A 1 86 ? 11.901 -11.065 -17.468 1.00 86.62 86 ASP A CA 1
ATOM 711 C C . ASP A 1 86 ? 11.396 -11.502 -18.857 1.00 86.62 86 ASP A C 1
ATOM 713 O O . ASP A 1 86 ? 11.012 -10.672 -19.687 1.00 86.62 86 ASP A O 1
ATOM 717 N N . ALA A 1 87 ? 11.445 -12.810 -19.131 1.00 87.44 87 ALA A N 1
ATOM 718 C CA . ALA A 1 87 ? 11.031 -13.384 -20.413 1.00 87.44 87 ALA A CA 1
ATOM 719 C C . ALA A 1 87 ? 9.534 -13.166 -20.699 1.00 87.44 87 ALA A C 1
ATOM 721 O O . ALA A 1 87 ? 9.121 -13.100 -21.855 1.00 87.44 87 ALA A O 1
ATOM 722 N N . GLU A 1 88 ? 8.734 -13.010 -19.648 1.00 85.12 88 GLU A N 1
ATOM 723 C CA . GLU A 1 88 ? 7.305 -12.717 -19.692 1.00 85.12 88 GLU A CA 1
ATOM 724 C C . GLU A 1 88 ? 7.007 -11.208 -19.807 1.00 85.12 88 GLU A C 1
ATOM 726 O O . GLU A 1 88 ? 5.850 -10.806 -19.935 1.00 85.12 88 GLU A O 1
ATOM 731 N N . GLY A 1 89 ? 8.041 -10.360 -19.805 1.00 81.62 89 GLY A N 1
ATOM 732 C CA . GLY A 1 89 ? 7.935 -8.918 -20.004 1.00 81.62 89 GLY A CA 1
ATOM 733 C C . GLY A 1 89 ? 7.628 -8.108 -18.743 1.00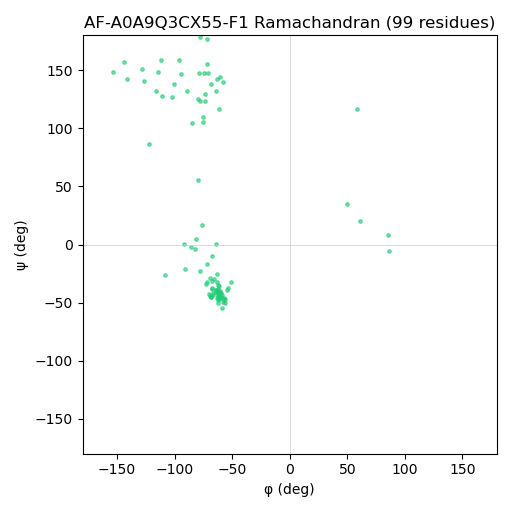 81.62 89 GLY A C 1
ATOM 734 O O . GLY A 1 89 ? 7.394 -6.898 -18.861 1.00 81.62 89 GLY A O 1
ATOM 735 N N . HIS A 1 90 ? 7.652 -8.717 -17.555 1.00 81.00 90 HIS A N 1
ATOM 736 C CA . HIS A 1 90 ? 7.470 -8.011 -16.287 1.00 81.00 90 HIS A CA 1
ATOM 737 C C . HIS A 1 90 ? 8.745 -7.299 -15.861 1.00 81.00 90 HIS A C 1
ATOM 739 O O . HIS A 1 90 ? 9.849 -7.804 -16.065 1.00 81.00 90 HIS A O 1
ATOM 745 N N . ILE A 1 91 ? 8.607 -6.162 -15.181 1.00 84.19 91 ILE A N 1
ATOM 746 C CA . ILE A 1 91 ? 9.771 -5.415 -14.710 1.00 84.19 91 ILE A CA 1
ATOM 747 C C . ILE A 1 91 ? 10.416 -6.144 -13.524 1.00 84.19 91 ILE A C 1
ATOM 749 O O . ILE A 1 91 ? 9.763 -6.503 -12.542 1.00 84.19 91 ILE A O 1
ATOM 753 N N . THR A 1 92 ? 11.728 -6.353 -13.604 1.00 84.25 92 THR A N 1
ATOM 754 C CA . THR A 1 92 ? 12.539 -6.982 -12.550 1.00 84.25 92 THR A CA 1
ATOM 755 C C . THR A 1 92 ? 13.440 -5.979 -11.844 1.00 84.25 92 THR A C 1
ATOM 757 O O . THR A 1 92 ? 13.789 -6.179 -10.681 1.00 84.25 92 THR A O 1
ATOM 760 N N . SER A 1 93 ? 13.813 -4.888 -12.512 1.00 81.69 93 SER A N 1
ATOM 761 C CA . SER A 1 93 ? 14.635 -3.816 -11.946 1.00 81.69 93 SER A CA 1
ATOM 762 C C . SER A 1 93 ? 14.359 -2.489 -12.649 1.00 81.69 93 SER A C 1
ATOM 764 O O . SER A 1 93 ? 14.059 -2.471 -13.842 1.00 81.69 93 SER A O 1
ATOM 766 N N . LEU A 1 94 ? 14.483 -1.392 -11.901 1.00 80.62 94 LEU A N 1
ATOM 767 C CA . LEU A 1 94 ? 14.442 -0.013 -12.392 1.00 80.62 94 LEU A CA 1
ATOM 768 C C . LEU A 1 94 ? 15.813 0.621 -12.133 1.00 80.62 94 LEU A C 1
ATOM 770 O O . LEU A 1 94 ? 16.334 0.492 -11.024 1.00 80.62 94 LEU A O 1
ATOM 774 N N . PHE A 1 95 ? 16.384 1.287 -13.134 1.00 76.81 95 PHE A N 1
ATOM 775 C CA . PHE A 1 95 ? 17.676 1.968 -13.039 1.00 76.81 95 PHE A CA 1
ATOM 776 C C . PHE A 1 95 ? 17.539 3.422 -13.476 1.00 76.81 95 PHE A C 1
ATOM 778 O O . PHE A 1 95 ? 16.874 3.684 -14.476 1.00 76.81 95 PHE A O 1
ATOM 785 N N . GLU A 1 96 ? 18.239 4.301 -12.750 1.00 65.88 96 GLU A N 1
ATOM 786 C CA . GLU A 1 96 ? 18.337 5.753 -12.966 1.00 65.88 96 GLU A CA 1
ATOM 787 C C . GLU A 1 96 ? 16.977 6.465 -12.931 1.00 65.88 96 GLU A C 1
ATOM 789 O O . GLU A 1 96 ? 16.097 6.206 -13.730 1.00 65.88 96 GLU A O 1
ATOM 794 N N . LEU A 1 97 ? 16.783 7.355 -11.960 1.00 68.06 97 LEU A N 1
ATOM 795 C CA . LEU A 1 97 ? 15.578 8.174 -11.821 1.00 68.06 97 LEU A CA 1
ATOM 796 C C . LEU A 1 97 ? 16.018 9.630 -11.850 1.00 68.06 97 LEU A C 1
ATOM 798 O O . LEU A 1 97 ? 16.309 10.221 -10.810 1.00 68.06 97 LEU A O 1
ATOM 802 N N . THR A 1 98 ? 16.131 10.181 -13.052 1.00 69.25 98 THR A N 1
ATOM 803 C CA . THR A 1 98 ? 16.513 11.579 -13.262 1.00 69.25 98 THR A CA 1
ATOM 804 C C . THR A 1 98 ? 15.316 12.351 -13.804 1.00 69.25 98 THR A C 1
ATOM 806 O O . THR A 1 98 ? 14.712 11.905 -14.780 1.00 69.25 98 THR A O 1
ATOM 809 N N . PRO A 1 99 ? 14.927 13.484 -13.191 1.00 66.44 99 PRO A N 1
ATOM 810 C CA . PRO A 1 99 ? 13.918 14.350 -13.790 1.00 66.44 99 PRO A CA 1
ATOM 811 C C . PRO A 1 99 ? 14.412 14.843 -15.161 1.00 66.44 99 PRO A C 1
ATOM 813 O O . PRO A 1 99 ? 15.616 15.067 -15.324 1.00 66.44 99 PRO A O 1
ATOM 816 N N . LEU A 1 100 ? 13.522 14.987 -16.152 1.00 63.00 100 LEU A N 1
ATOM 817 C CA . LEU A 1 100 ? 13.913 15.629 -17.415 1.00 63.00 100 LEU A CA 1
ATOM 818 C C . LEU A 1 100 ? 14.300 17.095 -17.135 1.00 63.00 100 LEU A C 1
ATOM 820 O O . LEU A 1 100 ? 13.678 17.721 -16.272 1.00 63.00 100 LEU A O 1
ATOM 824 N N . PRO A 1 101 ? 15.327 17.621 -17.825 1.00 62.56 101 PRO A N 1
ATOM 825 C CA . PRO A 1 101 ? 15.708 19.029 -17.735 1.00 62.56 101 PRO A CA 1
ATOM 826 C C . PRO A 1 101 ? 14.608 19.978 -18.226 1.00 62.56 101 PRO A C 1
ATOM 828 O O . PRO A 1 101 ? 13.801 19.568 -19.095 1.00 62.56 101 PRO A O 1
#